Protein AF-A0AAV1EZ42-F1 (afdb_monomer)

Foldseek 3Di:
DDDDPPDPPPPPPDPDDDDPDDDDPDDPLLVLLLVLQLVLLVPDDPVLNVQLLVCQQPCVLPVQFGDDNVQSPPDDSSSVSVSLCVGDPSVSSLVSSLVSCVVSVVNVSSVSSVVSVVVD

Sequence (120 aa):
MFNFIKTETELRLQPEQPDLRGNTAADPRAEMVKGALLEILDEMDDKNFDRFKFYLRDDRLSDEYVIAKSKLKKASRCETVDLMVEVFTLEHVAGVASDILQMIKRNDLAMKLEEKGQSV

Structure (mmCIF, N/CA/C/O backbone):
data_AF-A0AAV1EZ42-F1
#
_entry.id   AF-A0AAV1EZ42-F1
#
loop_
_atom_site.group_PDB
_atom_site.id
_atom_site.type_symbol
_atom_site.label_atom_id
_atom_site.label_alt_id
_atom_site.label_comp_id
_atom_site.label_asym_id
_atom_site.label_entity_id
_atom_site.label_seq_id
_atom_site.pdbx_PDB_ins_code
_atom_site.Cartn_x
_atom_site.Cartn_y
_atom_site.Cartn_z
_atom_site.occupancy
_atom_site.B_iso_or_equiv
_atom_site.auth_seq_id
_atom_site.auth_comp_id
_atom_site.auth_asym_id
_atom_site.auth_atom_id
_atom_site.pdbx_PDB_model_num
ATOM 1 N N . MET A 1 1 ? 31.557 -53.242 17.479 1.00 37.44 1 MET A N 1
ATOM 2 C CA . MET A 1 1 ? 31.388 -51.970 18.214 1.00 37.44 1 MET A CA 1
ATOM 3 C C . MET A 1 1 ? 30.097 -51.333 17.750 1.00 37.44 1 MET A C 1
ATOM 5 O O . MET A 1 1 ? 29.805 -51.385 16.563 1.00 37.44 1 MET A O 1
ATOM 9 N N . PHE A 1 2 ? 29.305 -50.865 18.708 1.00 32.50 2 PHE A N 1
ATOM 10 C CA . PHE A 1 2 ? 27.905 -50.484 18.568 1.00 32.50 2 PHE A CA 1
ATOM 11 C C . PHE A 1 2 ? 27.712 -49.066 18.001 1.00 32.50 2 PHE A C 1
ATOM 13 O O . PHE A 1 2 ? 28.381 -48.139 18.438 1.00 32.50 2 PHE A O 1
ATOM 20 N N . ASN A 1 3 ? 26.739 -48.971 17.086 1.00 29.30 3 ASN A N 1
ATOM 21 C CA . ASN A 1 3 ? 25.714 -47.937 16.882 1.00 29.30 3 ASN A CA 1
ATOM 22 C C . ASN A 1 3 ? 26.092 -46.446 16.827 1.00 29.30 3 ASN A C 1
ATOM 24 O O . ASN A 1 3 ? 26.401 -45.842 17.844 1.00 29.30 3 ASN A O 1
ATOM 28 N N . PHE A 1 4 ? 25.779 -45.811 15.691 1.00 38.53 4 PHE A N 1
ATOM 29 C CA . PHE A 1 4 ? 24.611 -44.918 15.625 1.00 38.53 4 PHE A CA 1
ATOM 30 C C . PHE A 1 4 ? 24.172 -44.767 14.161 1.00 38.53 4 PHE A C 1
ATOM 32 O O . PHE A 1 4 ? 24.736 -43.993 13.390 1.00 38.53 4 PHE A O 1
ATOM 39 N N . ILE A 1 5 ? 23.172 -45.551 13.757 1.00 48.62 5 ILE A N 1
ATOM 40 C CA . ILE A 1 5 ? 22.380 -45.232 12.570 1.00 48.62 5 ILE A CA 1
ATOM 41 C C . ILE A 1 5 ? 21.603 -43.985 12.980 1.00 48.62 5 ILE A C 1
ATOM 43 O O . ILE A 1 5 ? 20.761 -44.064 13.875 1.00 48.62 5 ILE A O 1
ATOM 47 N N . LYS A 1 6 ? 21.939 -42.821 12.419 1.00 48.44 6 LYS A N 1
ATOM 48 C CA . LYS A 1 6 ? 21.099 -41.638 12.607 1.00 48.44 6 LYS A CA 1
ATOM 49 C C .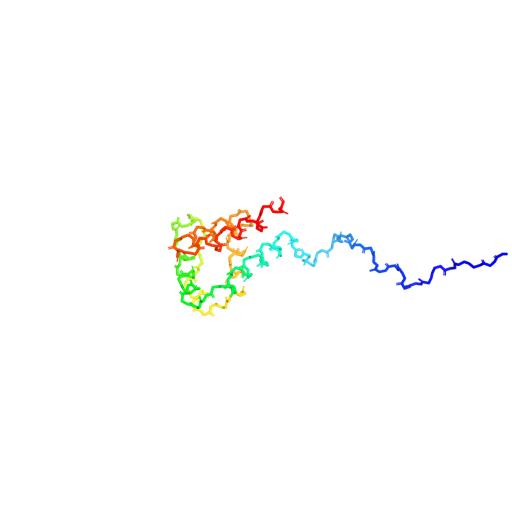 LYS A 1 6 ? 19.703 -41.987 12.098 1.00 48.44 6 LYS A C 1
ATOM 51 O O . LYS A 1 6 ? 19.538 -42.401 10.954 1.00 48.44 6 LYS A O 1
ATOM 56 N N . THR A 1 7 ? 18.725 -41.895 12.986 1.00 45.34 7 THR A N 1
ATOM 57 C CA . THR A 1 7 ? 17.313 -42.133 12.701 1.00 45.34 7 THR A CA 1
ATOM 58 C C . THR A 1 7 ? 16.779 -41.089 11.723 1.00 45.34 7 THR A C 1
ATOM 60 O O . THR A 1 7 ? 17.125 -39.911 11.804 1.00 45.34 7 THR A O 1
ATOM 63 N N . GLU A 1 8 ? 15.895 -41.534 10.834 1.00 52.69 8 GLU A N 1
ATOM 64 C CA . GLU A 1 8 ? 15.293 -40.839 9.681 1.00 52.69 8 GLU A CA 1
ATOM 65 C C . GLU A 1 8 ? 14.418 -39.608 10.023 1.00 52.69 8 GLU A C 1
ATOM 67 O O . GLU A 1 8 ? 13.681 -39.099 9.184 1.00 52.69 8 GLU A O 1
ATOM 72 N N . THR A 1 9 ? 14.510 -39.085 11.248 1.00 48.50 9 THR A N 1
ATOM 73 C CA . THR A 1 9 ? 13.770 -37.902 11.714 1.00 48.50 9 THR A CA 1
ATOM 74 C C . THR A 1 9 ? 14.639 -36.636 11.773 1.00 48.50 9 THR A C 1
ATOM 76 O O . THR A 1 9 ? 14.104 -35.535 11.835 1.00 48.50 9 THR A O 1
ATOM 79 N N . GLU A 1 10 ? 15.971 -36.749 11.692 1.00 51.31 10 GLU A N 1
ATOM 80 C CA . GLU A 1 10 ? 16.897 -35.597 11.747 1.00 51.31 10 GLU A CA 1
ATOM 81 C C . GLU A 1 10 ? 17.256 -34.993 10.373 1.00 51.31 10 GLU A C 1
ATOM 83 O O . GLU A 1 10 ? 18.079 -34.083 10.300 1.00 51.31 10 GLU A O 1
ATOM 88 N N . LEU A 1 11 ? 16.638 -35.440 9.270 1.00 41.25 11 LEU A N 1
ATOM 89 C CA . LEU A 1 11 ? 16.948 -34.933 7.920 1.00 41.25 11 LEU A CA 1
ATOM 90 C C . LEU A 1 11 ? 16.005 -33.828 7.394 1.00 41.25 11 LEU A C 1
ATOM 92 O O . LEU A 1 11 ? 16.090 -33.480 6.222 1.00 41.25 11 LEU A O 1
ATOM 96 N N . ARG A 1 12 ? 15.116 -33.257 8.224 1.00 45.00 12 ARG A N 1
ATOM 97 C CA . ARG A 1 12 ? 14.146 -32.212 7.806 1.00 45.00 12 ARG A CA 1
ATOM 98 C C . ARG A 1 12 ? 14.475 -30.775 8.228 1.00 45.00 12 ARG A C 1
ATOM 100 O O . ARG A 1 12 ? 13.649 -29.892 8.048 1.00 45.00 12 ARG A O 1
ATOM 107 N N . LEU A 1 13 ? 15.667 -30.519 8.759 1.00 40.44 13 LEU A N 1
ATOM 108 C CA . LEU A 1 13 ? 16.127 -29.162 9.098 1.00 40.44 13 LEU A CA 1
ATOM 109 C C . LEU A 1 13 ? 17.370 -28.766 8.288 1.00 40.44 13 LEU A C 1
ATOM 111 O O . LEU A 1 13 ? 18.338 -28.233 8.822 1.00 40.44 13 LEU A O 1
ATOM 115 N N . GLN A 1 14 ? 17.337 -29.031 6.981 1.00 37.53 14 GLN A N 1
ATOM 116 C CA . GLN A 1 14 ? 18.166 -28.304 6.020 1.00 37.53 14 GLN A CA 1
ATOM 117 C C . GLN A 1 14 ? 17.263 -27.313 5.274 1.00 3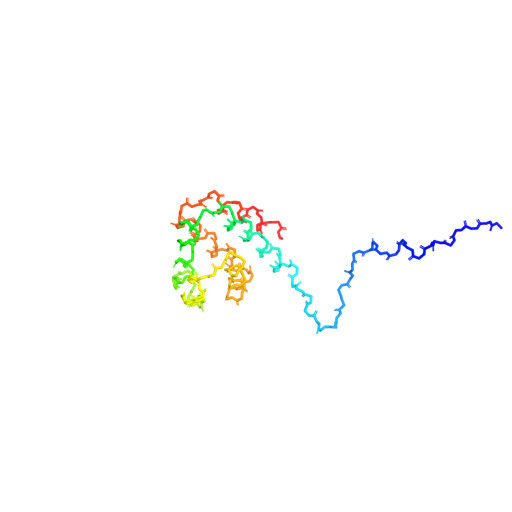7.53 14 GLN A C 1
ATOM 119 O O . GLN A 1 14 ? 16.152 -27.703 4.913 1.00 37.53 14 GLN A O 1
ATOM 124 N N . PRO A 1 15 ? 17.688 -26.053 5.064 1.00 41.38 15 PRO A N 1
ATOM 125 C CA . PRO A 1 15 ? 16.933 -25.110 4.249 1.00 41.38 15 PRO A CA 1
ATOM 126 C C . PRO A 1 15 ? 16.786 -25.699 2.842 1.00 41.38 15 PRO A C 1
ATOM 128 O O . PRO A 1 15 ? 17.781 -26.057 2.210 1.00 41.38 15 PRO A O 1
ATOM 131 N N . GLU A 1 16 ? 15.542 -25.869 2.399 1.00 44.12 16 GLU A N 1
ATOM 132 C CA . GLU A 1 16 ? 15.201 -26.426 1.092 1.00 44.12 16 GLU A CA 1
ATOM 133 C C . GLU A 1 16 ? 15.935 -25.659 -0.016 1.00 44.12 16 GLU A C 1
ATOM 135 O O . GLU A 1 16 ? 15.836 -24.436 -0.127 1.00 44.12 16 GLU A O 1
ATOM 140 N N . GLN A 1 17 ? 16.707 -26.378 -0.832 1.00 43.97 17 GLN A N 1
ATOM 141 C CA . GLN A 1 17 ? 17.234 -25.827 -2.075 1.00 43.97 17 GLN A CA 1
ATOM 142 C C . GLN A 1 17 ? 16.089 -25.794 -3.096 1.00 43.97 17 GLN A C 1
ATOM 144 O O . GLN A 1 17 ? 15.456 -26.835 -3.287 1.00 43.97 17 GLN A O 1
ATOM 149 N N . PRO A 1 18 ? 15.804 -24.650 -3.743 1.00 50.25 18 PRO A N 1
ATOM 150 C CA . PRO A 1 18 ? 14.646 -24.529 -4.619 1.00 50.25 18 PRO A CA 1
ATOM 151 C C . PRO A 1 18 ? 14.785 -25.431 -5.849 1.00 50.25 18 PRO A C 1
ATOM 153 O O . PRO A 1 18 ? 15.816 -25.455 -6.529 1.00 50.25 18 PRO A O 1
ATOM 156 N N . ASP A 1 19 ? 13.724 -26.183 -6.121 1.00 45.50 19 ASP A N 1
ATOM 157 C CA . ASP A 1 19 ? 13.587 -27.135 -7.208 1.00 45.50 19 ASP A CA 1
ATOM 158 C C . ASP A 1 19 ? 13.139 -26.447 -8.512 1.00 45.50 19 ASP A C 1
ATOM 160 O O . ASP A 1 19 ? 12.185 -25.678 -8.585 1.00 45.50 19 ASP A O 1
ATOM 164 N N . LEU A 1 20 ? 13.845 -26.738 -9.607 1.00 48.59 20 LEU A N 1
ATOM 165 C CA . LEU A 1 20 ? 13.618 -26.165 -10.942 1.00 48.59 20 LEU A CA 1
ATOM 166 C C . LEU A 1 20 ? 12.400 -26.787 -11.665 1.00 48.59 20 LEU A C 1
ATOM 168 O O . LEU A 1 20 ? 12.507 -27.192 -12.826 1.00 48.59 20 LEU A O 1
ATOM 172 N N . ARG A 1 21 ? 11.232 -26.902 -11.011 1.00 38.53 21 ARG A N 1
ATOM 173 C CA . ARG A 1 21 ? 10.040 -27.533 -11.616 1.00 38.53 21 ARG A CA 1
ATOM 174 C C . ARG A 1 21 ? 8.702 -26.826 -11.343 1.00 38.53 21 ARG A C 1
ATOM 176 O O . ARG A 1 21 ? 7.754 -27.447 -10.896 1.00 38.53 21 ARG A O 1
ATOM 183 N N . GLY A 1 22 ? 8.566 -25.581 -11.800 1.00 43.31 22 GLY A N 1
ATOM 184 C CA . GLY A 1 22 ? 7.338 -25.133 -12.489 1.00 43.31 22 GLY A CA 1
ATOM 185 C C . GLY A 1 22 ? 6.009 -25.102 -11.714 1.00 43.31 22 GLY A C 1
ATOM 186 O O . GLY A 1 22 ? 4.957 -25.242 -12.334 1.00 43.31 22 GLY A O 1
ATOM 187 N N . ASN A 1 23 ? 6.028 -24.887 -10.403 1.00 42.91 23 ASN A N 1
ATOM 188 C CA . ASN A 1 23 ? 4.852 -24.587 -9.581 1.00 42.91 23 ASN A CA 1
ATOM 189 C C . ASN A 1 23 ? 5.195 -23.477 -8.572 1.00 42.91 23 ASN A C 1
ATOM 191 O O . ASN A 1 23 ? 5.358 -23.724 -7.388 1.00 42.91 23 ASN A O 1
ATOM 195 N N . THR A 1 24 ? 5.340 -22.260 -9.107 1.00 47.56 24 THR A N 1
ATOM 196 C CA . THR A 1 24 ? 5.465 -20.955 -8.430 1.00 47.56 24 THR A CA 1
ATOM 197 C C . THR A 1 24 ? 5.964 -21.012 -6.981 1.00 47.56 24 THR A C 1
ATOM 199 O O . THR A 1 24 ? 5.201 -20.780 -6.045 1.00 47.56 24 THR A O 1
ATOM 202 N N . ALA A 1 25 ? 7.266 -21.249 -6.797 1.00 50.28 25 ALA A N 1
ATOM 203 C CA . ALA A 1 25 ? 7.953 -20.708 -5.632 1.00 50.28 25 ALA A CA 1
ATOM 204 C C . ALA A 1 25 ? 7.795 -19.184 -5.721 1.00 50.28 25 ALA A C 1
ATOM 206 O O . ALA A 1 25 ? 8.327 -18.565 -6.645 1.00 50.28 25 ALA A O 1
ATOM 207 N N . ALA A 1 26 ? 6.963 -18.604 -4.854 1.00 62.56 26 ALA A N 1
ATOM 208 C CA . ALA A 1 26 ? 6.822 -17.159 -4.765 1.00 62.56 26 ALA A CA 1
ATOM 209 C C . ALA A 1 26 ? 8.224 -16.565 -4.602 1.00 62.56 26 ALA A C 1
ATOM 211 O O . ALA A 1 26 ? 8.998 -17.058 -3.780 1.00 62.56 26 ALA A O 1
ATOM 212 N N . ASP A 1 27 ? 8.570 -15.574 -5.428 1.00 70.25 27 ASP A N 1
ATOM 213 C CA . ASP A 1 27 ? 9.845 -14.870 -5.320 1.00 70.25 27 ASP A CA 1
ATOM 214 C C . ASP A 1 27 ? 10.013 -14.425 -3.854 1.00 70.25 27 ASP A C 1
ATOM 216 O O . ASP A 1 27 ? 9.195 -13.631 -3.374 1.00 70.25 27 ASP A O 1
ATOM 220 N N . PRO A 1 28 ? 11.020 -14.934 -3.115 1.00 77.88 28 PRO A N 1
ATOM 221 C CA . PRO A 1 28 ? 11.200 -14.598 -1.705 1.00 77.88 28 PRO A CA 1
ATOM 222 C C . PRO A 1 28 ? 11.300 -13.087 -1.470 1.00 77.88 28 PRO A C 1
ATOM 224 O O . PRO A 1 28 ? 10.890 -12.588 -0.422 1.00 77.88 28 PRO A O 1
ATOM 227 N N . ARG A 1 29 ? 11.791 -12.338 -2.468 1.00 77.69 29 ARG A N 1
ATOM 228 C CA . ARG A 1 29 ? 11.839 -10.877 -2.434 1.00 77.69 29 ARG A CA 1
ATOM 229 C C . ARG A 1 29 ? 10.440 -10.267 -2.509 1.00 77.69 29 ARG A C 1
ATOM 231 O O . ARG A 1 29 ? 10.158 -9.320 -1.780 1.00 77.69 29 ARG A O 1
ATOM 238 N N . ALA A 1 30 ? 9.560 -10.815 -3.347 1.00 81.06 30 ALA A N 1
ATOM 239 C CA . ALA A 1 30 ? 8.178 -10.359 -3.462 1.00 81.06 30 ALA A CA 1
ATOM 240 C C . ALA A 1 30 ? 7.406 -10.556 -2.154 1.00 81.06 30 ALA A C 1
ATOM 242 O O . ALA A 1 30 ? 6.751 -9.624 -1.695 1.00 81.06 30 ALA A O 1
ATOM 243 N N . GLU A 1 31 ? 7.526 -11.723 -1.518 1.00 85.31 31 GLU A N 1
ATOM 244 C CA . GLU A 1 31 ? 6.845 -11.995 -0.244 1.00 85.31 31 GLU A CA 1
ATOM 245 C C . GLU A 1 31 ? 7.348 -11.095 0.890 1.00 85.31 31 GLU A C 1
ATOM 247 O O . GLU A 1 31 ? 6.558 -10.612 1.702 1.00 85.31 31 GLU A O 1
ATOM 252 N N . MET A 1 32 ? 8.644 -10.777 0.911 1.00 86.38 32 MET A N 1
ATOM 253 C CA . MET A 1 32 ? 9.194 -9.835 1.885 1.00 86.38 32 MET A CA 1
ATOM 254 C C . MET A 1 32 ? 8.655 -8.414 1.682 1.00 86.38 32 MET A C 1
ATOM 256 O O . MET A 1 32 ? 8.248 -7.763 2.646 1.00 86.38 32 MET A O 1
ATOM 260 N N . VAL A 1 33 ? 8.595 -7.942 0.431 1.00 87.69 33 VAL A N 1
ATOM 261 C CA . VAL A 1 33 ? 8.022 -6.628 0.111 1.00 87.69 33 VAL A CA 1
ATOM 262 C C . VAL A 1 33 ? 6.532 -6.584 0.455 1.00 87.69 33 VAL A C 1
ATOM 264 O O . VAL A 1 33 ? 6.079 -5.618 1.070 1.00 87.69 33 VAL A O 1
ATOM 267 N N . LYS A 1 34 ? 5.773 -7.640 0.136 1.00 90.88 34 LYS A N 1
ATOM 268 C CA . LYS A 1 34 ? 4.362 -7.755 0.527 1.00 90.88 34 LYS A CA 1
ATOM 269 C C . LYS A 1 34 ? 4.185 -7.682 2.040 1.00 90.88 34 LYS A C 1
ATOM 271 O O . LYS A 1 34 ? 3.338 -6.929 2.512 1.00 90.88 34 LYS A O 1
ATOM 276 N N . GLY A 1 35 ? 4.988 -8.431 2.795 1.00 91.56 35 GLY A N 1
ATOM 277 C CA . GLY A 1 35 ? 4.936 -8.437 4.255 1.00 91.56 35 GLY A CA 1
ATOM 278 C C . GLY A 1 35 ? 5.222 -7.060 4.854 1.00 91.56 35 GLY A C 1
ATOM 279 O O . GLY A 1 35 ? 4.462 -6.591 5.700 1.00 91.56 35 GLY A O 1
ATOM 280 N N . ALA A 1 36 ? 6.265 -6.378 4.369 1.00 92.00 36 ALA A N 1
ATOM 281 C CA . ALA A 1 36 ? 6.605 -5.031 4.819 1.00 92.00 36 ALA A CA 1
ATOM 282 C C . ALA A 1 36 ? 5.483 -4.025 4.521 1.00 92.00 36 ALA A C 1
ATOM 284 O O . ALA A 1 36 ? 5.106 -3.250 5.397 1.00 92.00 36 ALA A O 1
ATOM 285 N N . LEU A 1 37 ? 4.910 -4.062 3.313 1.00 94.56 37 LEU A N 1
ATOM 286 C CA . LEU A 1 37 ? 3.779 -3.206 2.956 1.00 94.56 37 LEU A CA 1
ATOM 287 C C . LEU A 1 37 ? 2.561 -3.501 3.831 1.00 94.56 37 LEU A C 1
ATOM 289 O O . LEU A 1 37 ? 1.951 -2.568 4.343 1.00 94.56 37 LEU A O 1
ATOM 293 N N . LEU A 1 38 ? 2.223 -4.775 4.038 1.00 95.75 38 LEU A N 1
ATOM 294 C CA . LEU A 1 38 ? 1.055 -5.160 4.825 1.00 95.75 38 LEU A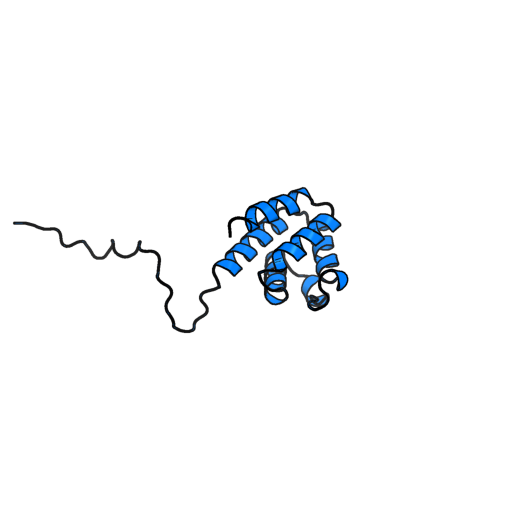 CA 1
ATOM 295 C C . LEU A 1 38 ? 1.153 -4.666 6.272 1.00 95.75 38 LEU A C 1
ATOM 297 O O . LEU A 1 38 ? 0.202 -4.060 6.756 1.00 95.75 38 LEU A O 1
ATOM 301 N N . GLU A 1 39 ? 2.309 -4.834 6.921 1.00 94.69 39 GLU A N 1
ATOM 302 C CA . GLU A 1 39 ? 2.547 -4.324 8.280 1.00 94.69 39 GLU A CA 1
ATOM 303 C C . GLU A 1 39 ? 2.319 -2.806 8.358 1.00 94.69 39 GLU A C 1
ATOM 305 O O . GLU A 1 39 ? 1.662 -2.308 9.272 1.00 94.69 39 GLU A O 1
ATOM 310 N N . ILE A 1 40 ? 2.803 -2.064 7.358 1.00 95.00 40 ILE A N 1
ATOM 311 C CA . ILE A 1 40 ? 2.602 -0.615 7.274 1.00 95.00 40 ILE A CA 1
ATOM 312 C C . ILE A 1 40 ? 1.126 -0.256 7.066 1.00 95.00 40 ILE A C 1
ATOM 314 O O . ILE A 1 40 ? 0.624 0.681 7.693 1.00 95.00 40 ILE A O 1
ATOM 318 N N . LEU A 1 41 ? 0.410 -0.984 6.203 1.00 95.62 41 LEU A N 1
ATOM 319 C CA . LEU A 1 41 ? -1.014 -0.742 5.973 1.00 95.62 41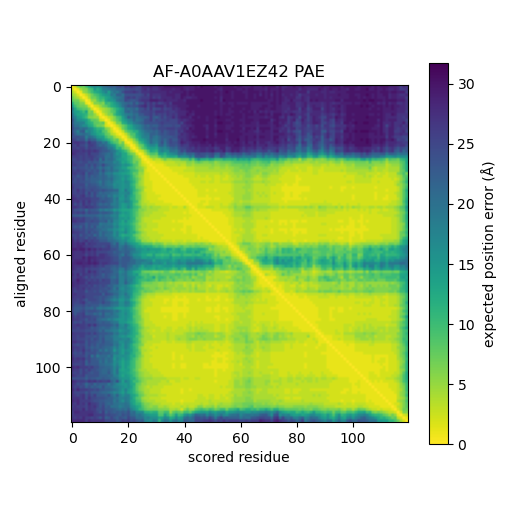 LEU A CA 1
ATOM 320 C C . LEU A 1 41 ? -1.864 -1.070 7.210 1.00 95.62 41 LEU A C 1
ATOM 322 O O . LEU A 1 41 ? -2.855 -0.375 7.455 1.00 95.62 41 LEU A O 1
ATOM 326 N N . ASP A 1 42 ? -1.492 -2.085 7.992 1.00 95.38 42 ASP A N 1
ATOM 327 C CA . ASP A 1 42 ? -2.185 -2.486 9.223 1.00 95.38 42 ASP A CA 1
ATOM 328 C C . ASP A 1 42 ? -2.030 -1.455 10.356 1.00 95.38 42 ASP A C 1
ATOM 330 O O . ASP A 1 42 ? -2.948 -1.274 11.156 1.00 95.38 42 ASP A O 1
ATOM 334 N N . GLU A 1 43 ? -0.927 -0.702 10.389 1.00 94.88 43 GLU A N 1
ATOM 335 C CA . GLU A 1 43 ? -0.708 0.396 11.348 1.00 94.88 43 GLU A CA 1
ATOM 336 C C . GLU A 1 43 ? -1.433 1.704 10.986 1.00 94.88 43 GLU A C 1
ATOM 338 O O . GLU A 1 43 ? -1.459 2.669 11.765 1.00 94.88 43 GLU A O 1
ATOM 343 N N . MET A 1 44 ? -2.040 1.774 9.801 1.00 93.38 44 MET A N 1
ATOM 344 C CA . MET A 1 44 ? -2.869 2.907 9.407 1.00 93.38 44 MET A CA 1
ATOM 345 C C . MET A 1 44 ? -4.319 2.728 9.839 1.00 93.38 44 MET A C 1
ATOM 347 O O . MET A 1 44 ? -4.944 1.700 9.579 1.00 93.38 44 MET A O 1
ATOM 351 N N . ASP A 1 45 ? -4.905 3.790 10.398 1.00 94.56 45 ASP A N 1
ATOM 352 C CA . ASP A 1 45 ? -6.356 3.875 10.551 1.00 94.56 45 ASP A CA 1
ATOM 353 C C . ASP A 1 45 ? -7.072 3.870 9.187 1.00 94.56 45 ASP A C 1
ATOM 355 O O . ASP A 1 45 ? -6.492 4.180 8.140 1.00 94.56 45 ASP A O 1
ATOM 359 N N . ASP A 1 46 ? -8.365 3.546 9.197 1.00 94.38 46 ASP A N 1
ATOM 360 C CA . ASP A 1 46 ? -9.148 3.396 7.966 1.00 94.38 46 ASP A CA 1
ATOM 361 C C . ASP A 1 46 ? -9.247 4.693 7.149 1.00 94.38 46 ASP A C 1
ATOM 363 O O . ASP A 1 46 ? -9.302 4.654 5.921 1.00 94.38 46 ASP A O 1
ATOM 367 N N . LYS A 1 47 ? -9.205 5.863 7.800 1.00 95.00 47 LYS A N 1
ATOM 368 C CA . LYS A 1 47 ? -9.258 7.160 7.110 1.00 95.00 47 LYS A CA 1
ATOM 369 C C . LYS A 1 47 ? -7.975 7.415 6.321 1.00 95.00 47 LYS A C 1
ATOM 371 O O . LYS A 1 47 ? -8.028 7.926 5.200 1.00 95.00 47 LYS A O 1
ATOM 376 N N . ASN A 1 48 ? -6.827 7.100 6.906 1.00 95.88 48 ASN A N 1
ATOM 377 C CA . ASN A 1 48 ? -5.530 7.190 6.255 1.00 95.88 48 ASN A CA 1
ATOM 378 C C . ASN A 1 48 ? -5.395 6.124 5.167 1.00 95.88 48 ASN A C 1
ATOM 380 O O . ASN A 1 48 ? -4.931 6.442 4.075 1.00 95.88 48 ASN A O 1
ATOM 384 N N . PHE A 1 49 ? -5.910 4.918 5.399 1.00 96.06 49 PHE A N 1
ATOM 385 C CA . PHE A 1 49 ? -5.942 3.867 4.387 1.00 96.06 49 PHE A CA 1
ATOM 386 C C . PHE A 1 49 ? -6.827 4.227 3.178 1.00 96.06 49 PHE A C 1
ATOM 388 O O . PHE A 1 49 ? -6.439 4.021 2.027 1.00 96.06 49 PHE A O 1
ATOM 395 N N . ASP A 1 50 ? -7.986 4.852 3.390 1.00 93.94 50 ASP A N 1
ATOM 396 C CA . ASP A 1 50 ? -8.825 5.338 2.289 1.00 93.94 50 ASP A CA 1
ATOM 397 C C . ASP A 1 50 ? -8.142 6.443 1.473 1.00 93.94 50 ASP A C 1
ATOM 399 O O . ASP A 1 50 ? -8.284 6.488 0.247 1.00 93.94 50 ASP A O 1
ATOM 403 N N . ARG A 1 51 ? -7.360 7.312 2.125 1.00 94.12 51 ARG A N 1
ATOM 404 C CA . ARG A 1 51 ? -6.519 8.298 1.430 1.00 94.12 51 ARG A CA 1
ATOM 405 C C . ARG A 1 51 ? -5.387 7.627 0.663 1.00 94.12 51 ARG A C 1
ATOM 407 O O . ARG A 1 51 ? -5.155 7.992 -0.481 1.00 94.12 51 ARG A O 1
ATOM 414 N N . PHE A 1 52 ? -4.740 6.625 1.244 1.00 94.44 52 PHE A N 1
ATOM 415 C CA . PHE A 1 52 ? -3.699 5.850 0.576 1.00 94.44 52 PHE A CA 1
ATOM 416 C C . PHE A 1 52 ? -4.221 5.244 -0.739 1.00 94.44 52 PHE A C 1
ATOM 418 O O . PHE A 1 52 ? -3.685 5.508 -1.813 1.00 94.44 52 PHE A O 1
ATOM 425 N N . LYS A 1 53 ? -5.372 4.558 -0.692 1.00 93.19 53 LYS A N 1
ATOM 426 C CA . LYS A 1 53 ? -6.062 4.039 -1.888 1.00 93.19 53 LYS A CA 1
ATOM 427 C C . LYS A 1 53 ? -6.495 5.136 -2.863 1.00 93.19 53 LYS A C 1
ATOM 429 O O . LYS A 1 53 ? -6.568 4.905 -4.067 1.00 93.19 53 LYS A O 1
ATOM 434 N N . PHE A 1 54 ? -6.832 6.327 -2.370 1.00 91.06 54 PHE A N 1
ATOM 435 C CA . PHE A 1 54 ? -7.146 7.460 -3.238 1.00 91.06 54 PHE A CA 1
ATOM 436 C C . PHE A 1 54 ? -5.931 7.888 -4.064 1.00 91.06 54 PHE A C 1
ATOM 438 O O . PHE A 1 54 ? -6.120 8.205 -5.234 1.00 91.06 54 PHE A O 1
ATOM 445 N N . TYR A 1 55 ? -4.730 7.890 -3.485 1.00 90.25 55 TYR A N 1
ATOM 446 C CA . TYR A 1 55 ? -3.503 8.272 -4.186 1.00 90.25 55 TYR A CA 1
ATOM 447 C C . TYR A 1 55 ? -2.930 7.145 -5.049 1.00 90.25 55 TYR A C 1
ATOM 449 O O . TYR A 1 55 ? -2.393 7.440 -6.100 1.00 90.25 55 TYR A O 1
ATOM 457 N N . LEU A 1 56 ? -3.159 5.867 -4.729 1.00 88.81 56 LEU A N 1
ATOM 458 C CA . LEU A 1 56 ? -2.760 4.736 -5.591 1.00 88.81 56 LEU A CA 1
ATOM 459 C C . LEU A 1 56 ? -3.343 4.754 -7.019 1.00 88.81 56 LEU A C 1
ATOM 461 O O . LEU A 1 56 ? -2.901 4.001 -7.882 1.00 88.81 56 LEU A O 1
ATOM 465 N N . ARG A 1 57 ? -4.375 5.566 -7.265 1.00 81.38 57 ARG A N 1
ATOM 466 C CA . ARG A 1 57 ? -4.968 5.753 -8.599 1.00 81.38 57 ARG A CA 1
ATOM 467 C C . ARG A 1 57 ? -4.453 7.010 -9.315 1.00 81.38 57 ARG A C 1
ATOM 469 O O . ARG A 1 57 ? -4.972 7.332 -10.379 1.00 81.38 57 ARG A O 1
ATOM 476 N N . ASP A 1 58 ? -3.587 7.781 -8.661 1.00 78.62 58 ASP A N 1
ATOM 477 C CA . ASP A 1 58 ? -3.021 9.022 -9.179 1.00 78.62 58 ASP A CA 1
ATOM 478 C C . ASP A 1 58 ? -1.918 8.660 -10.175 1.00 78.62 58 ASP A C 1
ATOM 480 O O . ASP A 1 58 ? -0.900 8.075 -9.810 1.00 78.62 58 ASP A O 1
ATOM 484 N N . ASP A 1 59 ? -2.159 8.977 -11.441 1.00 68.75 59 ASP A N 1
ATOM 485 C CA . ASP A 1 59 ? -1.256 8.702 -12.559 1.00 68.75 59 ASP A CA 1
ATOM 486 C C . ASP A 1 59 ? 0.070 9.464 -12.447 1.00 68.75 59 ASP A C 1
ATOM 488 O O . ASP A 1 59 ? 1.071 9.056 -13.022 1.00 68.75 59 ASP A O 1
ATOM 492 N N . ARG A 1 60 ? 0.130 10.513 -11.622 1.00 69.31 60 ARG A N 1
ATOM 493 C CA . ARG A 1 60 ? 1.361 11.273 -11.366 1.00 69.31 60 ARG A CA 1
ATOM 494 C C . ARG A 1 60 ? 2.392 10.522 -10.523 1.00 69.31 60 ARG A C 1
ATOM 496 O O . ARG A 1 60 ? 3.521 10.988 -10.413 1.00 69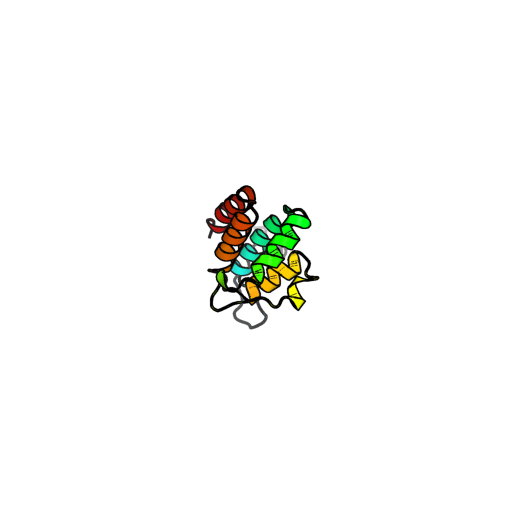.31 60 ARG A O 1
ATOM 503 N N . LEU A 1 61 ? 2.005 9.420 -9.876 1.00 68.75 61 LEU A N 1
ATOM 504 C CA . LEU A 1 61 ? 2.923 8.571 -9.106 1.00 68.75 61 LEU A CA 1
ATOM 505 C C . LEU A 1 61 ? 3.639 7.545 -9.984 1.00 68.75 61 LEU A C 1
ATOM 507 O O . LEU A 1 61 ? 4.661 6.995 -9.581 1.00 68.75 61 LEU A O 1
ATOM 511 N N . SER A 1 62 ? 3.092 7.260 -11.167 1.00 63.28 62 SER A N 1
ATOM 512 C CA . SER A 1 62 ? 3.697 6.362 -12.135 1.00 63.28 62 SER A CA 1
ATOM 513 C C . SER A 1 62 ? 3.068 6.575 -13.507 1.00 63.28 62 SER A C 1
ATOM 515 O O . SER A 1 62 ? 1.907 6.225 -13.717 1.00 63.28 62 SER A O 1
ATOM 517 N N . ASP A 1 63 ? 3.863 7.088 -14.448 1.00 59.53 63 ASP A N 1
ATOM 518 C CA . ASP A 1 63 ? 3.425 7.378 -15.821 1.00 59.53 63 ASP 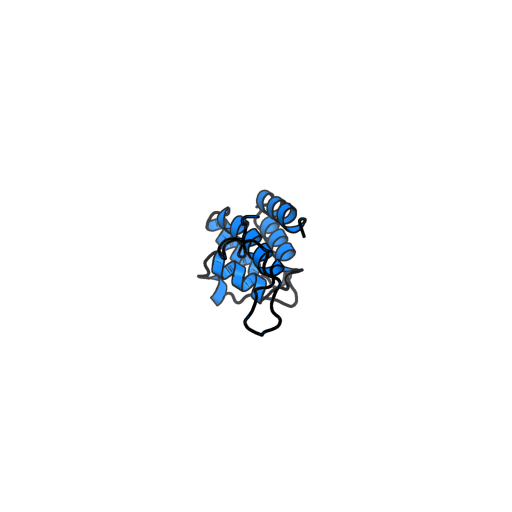A CA 1
ATOM 519 C C . ASP A 1 63 ? 2.918 6.126 -16.577 1.00 59.53 63 ASP A C 1
ATOM 521 O O . ASP A 1 63 ? 2.220 6.248 -17.584 1.00 59.53 63 ASP A O 1
ATOM 525 N N . GLU A 1 64 ? 3.238 4.917 -16.095 1.00 63.28 64 GLU A N 1
ATOM 526 C CA . GLU A 1 64 ? 2.935 3.641 -16.762 1.00 63.28 64 GLU A CA 1
ATOM 527 C C . GLU A 1 64 ? 1.926 2.747 -16.017 1.00 63.28 64 GLU A C 1
ATOM 529 O O . GLU A 1 64 ? 1.331 1.859 -16.634 1.00 63.28 64 GLU A O 1
ATOM 534 N N . TYR A 1 65 ? 1.683 2.963 -14.718 1.00 66.31 65 TYR A N 1
ATOM 535 C CA . TYR A 1 65 ? 1.005 1.969 -13.876 1.00 66.31 65 TYR A CA 1
ATOM 536 C C . TYR A 1 65 ? -0.081 2.594 -12.986 1.00 66.31 65 TYR A C 1
ATOM 538 O O . TYR A 1 65 ? 0.195 3.168 -11.935 1.00 66.31 65 TYR A O 1
ATOM 546 N N . VAL A 1 66 ? -1.352 2.435 -13.384 1.00 72.75 66 VAL A N 1
ATOM 547 C CA . VAL A 1 66 ? -2.521 2.925 -12.628 1.00 72.75 66 VAL A CA 1
ATOM 548 C C . VAL A 1 66 ? -3.404 1.765 -12.178 1.00 72.75 66 VAL A C 1
ATOM 550 O O . VAL A 1 66 ? -3.910 0.986 -12.990 1.00 72.75 66 VAL A O 1
ATOM 553 N N . ILE A 1 67 ? -3.681 1.684 -10.874 1.00 81.00 67 ILE A N 1
ATOM 554 C CA . ILE A 1 67 ? -4.637 0.710 -10.339 1.00 81.00 67 ILE A CA 1
ATOM 555 C C . ILE A 1 67 ? -6.067 1.232 -10.535 1.00 81.00 67 ILE A C 1
ATOM 557 O O . ILE A 1 67 ? -6.439 2.322 -10.094 1.00 81.00 67 ILE A O 1
ATOM 561 N N . ALA A 1 68 ? -6.922 0.422 -11.165 1.00 80.31 68 ALA A N 1
ATOM 562 C CA . ALA A 1 68 ? -8.310 0.794 -11.420 1.00 80.31 68 ALA A CA 1
ATOM 563 C C . ALA A 1 68 ? -9.086 1.106 -10.122 1.00 80.31 68 ALA A C 1
ATOM 565 O O . ALA A 1 68 ? -9.156 0.298 -9.193 1.00 80.31 68 ALA A O 1
ATOM 566 N N . LYS A 1 69 ? -9.784 2.251 -10.099 1.00 78.50 69 LYS A N 1
ATOM 567 C CA . LYS A 1 69 ? -10.590 2.719 -8.952 1.00 78.50 69 LYS A CA 1
ATOM 568 C C . LYS A 1 69 ? -11.607 1.687 -8.448 1.00 78.50 69 LYS A C 1
ATOM 570 O O . LYS A 1 69 ? -11.896 1.642 -7.252 1.00 78.50 69 LYS A O 1
ATOM 575 N N . SER A 1 70 ? -12.184 0.892 -9.349 1.00 82.94 70 SER A N 1
ATOM 576 C CA . SER A 1 70 ? -13.144 -0.162 -9.003 1.00 82.94 70 SER A CA 1
ATOM 577 C C . SER A 1 70 ? -12.519 -1.247 -8.127 1.00 82.94 70 SER A C 1
ATOM 579 O O . SER A 1 70 ? -13.181 -1.690 -7.190 1.00 82.94 70 SER A O 1
ATOM 581 N N . LYS A 1 71 ? -11.255 -1.612 -8.385 1.00 83.62 71 LYS A N 1
ATOM 582 C CA . LYS A 1 71 ? -10.504 -2.592 -7.593 1.00 83.62 71 LYS A CA 1
ATOM 583 C C . LYS A 1 71 ? -10.210 -2.049 -6.190 1.00 83.62 71 LYS A C 1
ATOM 585 O O . LYS A 1 71 ? -10.478 -2.724 -5.207 1.00 83.62 71 LYS A O 1
ATOM 590 N N . LEU A 1 72 ? -9.785 -0.788 -6.078 1.00 87.62 72 LEU A N 1
ATOM 591 C CA . LEU A 1 72 ? -9.399 -0.189 -4.791 1.00 87.62 72 LEU A CA 1
ATOM 592 C C . LEU A 1 72 ? -10.578 0.155 -3.868 1.00 87.62 72 LEU A C 1
ATOM 594 O O . LEU A 1 72 ? -10.429 0.154 -2.651 1.00 87.62 72 LEU A O 1
ATOM 598 N N . LYS A 1 73 ? -11.773 0.454 -4.394 1.00 84.06 73 LYS A N 1
ATOM 599 C CA . LYS A 1 73 ? -12.880 0.972 -3.563 1.00 84.06 73 LYS A CA 1
ATOM 600 C C . LYS A 1 73 ? -13.257 0.050 -2.392 1.00 84.06 73 LYS A C 1
ATOM 602 O O . LYS A 1 73 ? -13.621 0.557 -1.335 1.00 84.06 73 LYS A O 1
ATOM 607 N N . LYS A 1 74 ? -13.205 -1.270 -2.588 1.00 87.06 74 LYS A N 1
ATOM 60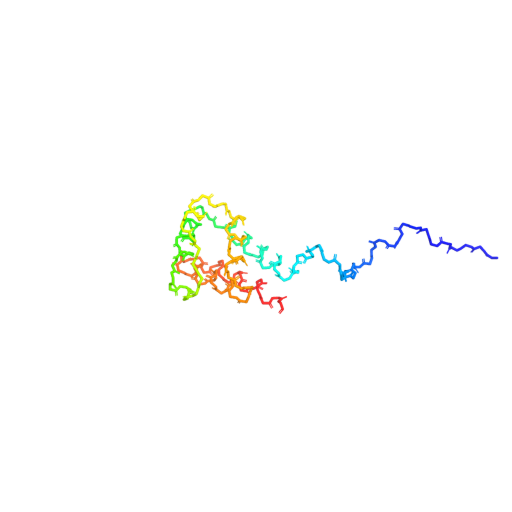8 C CA . LYS A 1 74 ? -13.551 -2.276 -1.568 1.00 87.06 74 LYS A CA 1
ATOM 609 C C . LYS A 1 74 ? -12.371 -3.157 -1.156 1.00 87.06 74 LYS A C 1
ATOM 611 O O . LYS A 1 74 ? -12.582 -4.061 -0.360 1.00 87.06 74 LYS A O 1
ATOM 616 N N . ALA A 1 75 ? -11.177 -2.891 -1.685 1.00 91.50 75 ALA A N 1
ATOM 617 C CA . ALA A 1 75 ? -10.004 -3.683 -1.366 1.00 91.50 75 ALA A CA 1
ATOM 618 C C . ALA A 1 75 ? -9.679 -3.573 0.127 1.00 91.50 75 ALA A C 1
ATOM 620 O O . ALA A 1 75 ? -9.598 -2.473 0.694 1.00 91.50 75 ALA A O 1
ATOM 621 N N . SER A 1 76 ? -9.490 -4.733 0.740 1.00 95.00 76 SER A N 1
ATOM 622 C CA . SER A 1 76 ? -8.820 -4.901 2.021 1.00 95.00 76 SER A CA 1
ATOM 623 C C . SER A 1 76 ? -7.347 -4.491 1.922 1.00 95.00 76 SER A C 1
ATOM 625 O O . SER A 1 76 ? -6.822 -4.210 0.839 1.00 95.00 76 SER A O 1
ATOM 627 N N . ARG A 1 77 ? -6.662 -4.443 3.068 1.00 95.94 77 ARG A N 1
ATOM 628 C CA . ARG A 1 77 ? -5.224 -4.150 3.136 1.00 95.94 77 ARG A CA 1
ATOM 629 C C . ARG A 1 77 ? -4.418 -5.193 2.356 1.00 95.94 77 ARG A C 1
ATOM 631 O O . ARG A 1 77 ? -3.664 -4.805 1.471 1.00 95.94 77 ARG A O 1
ATOM 638 N N . CYS A 1 78 ? -4.685 -6.485 2.566 1.00 94.25 78 CYS A N 1
ATOM 639 C CA . CYS A 1 78 ? -4.051 -7.574 1.813 1.00 94.25 78 CYS A CA 1
ATOM 640 C C . CYS A 1 78 ? -4.303 -7.467 0.303 1.00 94.25 78 CYS A C 1
ATOM 642 O O . CYS A 1 78 ? -3.353 -7.455 -0.471 1.00 94.25 78 CYS A O 1
ATOM 644 N N . GLU A 1 79 ? -5.562 -7.292 -0.118 1.00 93.62 79 GLU A N 1
ATOM 645 C CA . GLU A 1 79 ? -5.887 -7.137 -1.546 1.00 93.62 79 GLU A CA 1
ATOM 646 C C . GLU A 1 79 ? -5.204 -5.906 -2.154 1.00 93.62 79 GLU A C 1
ATOM 648 O O . GLU A 1 79 ? -4.808 -5.925 -3.313 1.00 93.62 79 GLU A O 1
ATOM 653 N N . THR A 1 80 ? -5.040 -4.828 -1.384 1.00 94.50 80 THR A N 1
ATOM 654 C CA . THR A 1 80 ? -4.323 -3.634 -1.849 1.00 94.50 80 THR A CA 1
ATOM 655 C C . THR A 1 80 ? -2.837 -3.924 -2.053 1.00 94.50 80 THR A C 1
ATOM 657 O O . THR A 1 80 ? -2.296 -3.518 -3.076 1.00 94.50 80 THR A O 1
ATOM 660 N N . VAL A 1 81 ? -2.191 -4.659 -1.140 1.00 93.50 81 VAL A N 1
ATOM 661 C CA . VAL A 1 81 ? -0.788 -5.085 -1.292 1.00 93.50 81 VAL A CA 1
ATOM 662 C C . VAL A 1 81 ? -0.610 -5.974 -2.520 1.00 93.50 81 VAL A C 1
ATOM 664 O O . VAL A 1 81 ? 0.300 -5.735 -3.312 1.00 93.50 81 VAL A O 1
ATOM 667 N N . ASP A 1 82 ? -1.495 -6.953 -2.714 1.00 90.88 82 ASP A N 1
ATOM 668 C CA . ASP A 1 82 ? -1.446 -7.832 -3.885 1.00 90.88 82 ASP A CA 1
ATOM 669 C C . ASP A 1 82 ? -1.583 -7.035 -5.187 1.00 90.88 82 ASP A C 1
ATOM 671 O O . ASP A 1 82 ? -0.785 -7.213 -6.104 1.00 90.88 82 ASP A O 1
ATOM 675 N N . LEU A 1 83 ? -2.522 -6.084 -5.241 1.00 91.50 83 LEU A N 1
ATOM 676 C CA . LEU A 1 83 ? -2.684 -5.199 -6.397 1.00 91.50 83 LEU A CA 1
ATOM 677 C C . LEU A 1 83 ? -1.455 -4.318 -6.643 1.00 91.50 83 LEU A C 1
ATOM 679 O O . LEU A 1 83 ? -1.119 -4.051 -7.794 1.00 91.50 83 LEU A O 1
ATOM 683 N N . MET A 1 84 ? -0.793 -3.850 -5.584 1.00 91.12 84 MET A N 1
ATOM 684 C CA . MET A 1 84 ? 0.408 -3.028 -5.708 1.00 91.12 84 MET A CA 1
ATOM 685 C C . MET A 1 84 ? 1.570 -3.813 -6.311 1.00 91.12 84 MET A C 1
ATOM 687 O O . MET A 1 84 ? 2.214 -3.303 -7.220 1.00 91.12 84 MET A O 1
ATOM 691 N N . VAL A 1 85 ? 1.827 -5.044 -5.867 1.00 88.50 85 VAL A N 1
ATOM 692 C CA . VAL A 1 85 ? 2.920 -5.848 -6.442 1.00 88.50 85 VAL A CA 1
ATOM 693 C C . VAL A 1 85 ? 2.568 -6.481 -7.795 1.00 88.50 85 VAL A C 1
ATOM 695 O O . VAL A 1 85 ? 3.463 -6.893 -8.523 1.00 88.50 85 VAL A O 1
ATOM 698 N N . GLU A 1 86 ? 1.276 -6.582 -8.131 1.00 86.81 86 GLU A N 1
ATOM 699 C CA . GLU A 1 86 ? 0.807 -6.999 -9.461 1.00 86.81 86 GLU A CA 1
ATOM 700 C C . GLU A 1 86 ? 1.048 -5.893 -10.497 1.00 86.81 86 GLU A C 1
ATOM 702 O O . GLU A 1 86 ? 1.416 -6.174 -11.636 1.00 86.81 86 GLU A O 1
ATOM 707 N N . VAL A 1 87 ? 0.816 -4.636 -10.108 1.00 86.25 87 VAL A N 1
ATOM 708 C CA . VAL A 1 87 ? 0.839 -3.483 -11.017 1.00 86.25 87 VAL A CA 1
ATOM 709 C C . VAL A 1 87 ? 2.205 -2.805 -11.056 1.00 86.25 87 VAL A C 1
ATOM 711 O O . VAL A 1 87 ? 2.659 -2.427 -12.131 1.00 86.25 87 VAL A O 1
ATOM 714 N N . PHE A 1 88 ? 2.874 -2.665 -9.914 1.00 85.12 88 PHE A N 1
ATOM 715 C CA . PHE A 1 88 ? 4.200 -2.066 -9.826 1.00 85.12 88 PHE A CA 1
ATOM 716 C C . PHE A 1 88 ? 5.265 -3.154 -9.727 1.00 85.12 88 PHE A C 1
ATOM 718 O O . PHE A 1 88 ? 5.126 -4.128 -8.991 1.00 85.12 88 PHE A O 1
ATOM 725 N N . THR A 1 89 ? 6.389 -2.953 -10.410 1.00 84.44 89 THR A N 1
ATOM 726 C CA . THR A 1 89 ? 7.561 -3.821 -10.233 1.00 84.44 89 THR A CA 1
ATOM 727 C C . THR A 1 89 ? 8.047 -3.778 -8.780 1.00 84.44 89 THR A C 1
ATOM 729 O O . THR A 1 89 ? 7.961 -2.726 -8.138 1.00 84.44 89 THR A O 1
ATOM 732 N N . LEU A 1 90 ? 8.661 -4.863 -8.299 1.00 82.06 90 LEU A N 1
ATOM 733 C CA . LEU A 1 90 ? 9.204 -4.954 -6.934 1.00 82.06 90 LEU A CA 1
ATOM 734 C C . LEU A 1 90 ? 10.177 -3.821 -6.571 1.00 82.06 90 LEU A C 1
ATOM 736 O O . LEU A 1 90 ? 10.265 -3.442 -5.409 1.00 82.06 90 LEU A O 1
ATOM 740 N N . GLU A 1 91 ? 10.890 -3.270 -7.552 1.00 82.44 91 GLU A N 1
ATOM 741 C CA . GLU A 1 91 ? 11.850 -2.178 -7.342 1.00 82.44 91 GLU A CA 1
ATOM 742 C C . GLU A 1 91 ? 11.170 -0.824 -7.103 1.00 82.44 91 GLU A C 1
ATOM 744 O O . GLU A 1 91 ? 11.700 0.015 -6.381 1.00 82.44 91 GLU A O 1
ATOM 749 N N . HIS A 1 92 ? 9.975 -0.625 -7.661 1.00 85.12 92 HIS A N 1
ATOM 750 C CA . HIS A 1 92 ? 9.248 0.644 -7.592 1.00 85.12 92 HIS A CA 1
ATOM 751 C C . HIS A 1 92 ? 8.163 0.656 -6.513 1.00 85.12 92 HIS A C 1
ATOM 753 O O . HIS A 1 92 ? 7.846 1.716 -5.977 1.00 85.12 92 HIS A O 1
ATOM 759 N N . VAL A 1 93 ? 7.594 -0.503 -6.167 1.00 89.06 93 VAL A N 1
ATOM 760 C CA . VAL A 1 93 ? 6.415 -0.584 -5.290 1.00 89.06 93 VAL A CA 1
ATOM 761 C C . VAL A 1 93 ? 6.650 0.023 -3.899 1.00 89.06 93 VAL A C 1
ATOM 763 O O . VAL A 1 93 ? 5.764 0.687 -3.363 1.00 89.06 93 VAL A O 1
ATOM 766 N N . ALA A 1 94 ? 7.852 -0.138 -3.335 1.00 89.69 94 ALA A N 1
ATOM 767 C CA . ALA A 1 94 ? 8.216 0.460 -2.051 1.00 89.69 94 ALA A CA 1
ATOM 768 C C . ALA A 1 94 ? 8.358 1.990 -2.140 1.00 89.69 94 ALA A C 1
ATOM 770 O O . ALA A 1 94 ? 7.920 2.696 -1.233 1.00 89.69 94 ALA A O 1
ATOM 771 N N . GLY A 1 95 ? 8.906 2.503 -3.248 1.00 89.56 95 GLY A N 1
ATOM 772 C CA . GLY A 1 95 ? 9.013 3.942 -3.508 1.00 89.56 95 GLY A CA 1
ATOM 773 C C . GLY A 1 95 ? 7.639 4.595 -3.642 1.00 89.56 95 GLY A C 1
ATOM 774 O O . GLY A 1 95 ? 7.338 5.540 -2.920 1.00 89.56 95 GLY A O 1
ATOM 775 N N . VAL A 1 96 ? 6.757 4.004 -4.459 1.00 90.19 96 VAL A N 1
ATOM 776 C CA . VAL A 1 96 ? 5.365 4.464 -4.616 1.00 90.19 96 VAL A CA 1
ATOM 777 C C . VAL A 1 96 ? 4.638 4.484 -3.270 1.00 90.19 96 VAL A C 1
ATOM 779 O O . VAL A 1 96 ? 3.945 5.447 -2.945 1.00 90.19 96 VAL A O 1
ATOM 782 N N . ALA A 1 97 ? 4.801 3.438 -2.456 1.00 92.56 97 ALA A N 1
ATOM 783 C CA . ALA A 1 97 ? 4.218 3.397 -1.121 1.00 92.56 97 ALA A CA 1
ATOM 784 C C . ALA A 1 97 ? 4.769 4.510 -0.211 1.00 92.56 97 ALA A C 1
ATOM 786 O O . ALA A 1 97 ? 3.975 5.186 0.446 1.00 92.56 97 ALA A O 1
ATOM 787 N N . SER A 1 98 ? 6.091 4.732 -0.194 1.00 92.88 98 SER A N 1
ATOM 788 C CA . SER A 1 98 ? 6.723 5.803 0.593 1.00 92.88 98 SER A CA 1
ATOM 789 C C . SER A 1 98 ? 6.197 7.185 0.190 1.00 92.88 98 SER A C 1
ATOM 791 O O . SER A 1 98 ? 5.754 7.950 1.052 1.00 92.88 98 SER A O 1
ATOM 793 N N . ASP A 1 99 ? 6.121 7.475 -1.110 1.00 91.56 99 ASP A N 1
ATOM 794 C CA . ASP A 1 99 ? 5.622 8.755 -1.623 1.00 91.56 99 ASP A CA 1
ATOM 795 C C . ASP A 1 99 ? 4.176 9.019 -1.188 1.00 91.56 99 ASP A C 1
ATOM 797 O O . ASP A 1 99 ? 3.841 10.105 -0.700 1.00 91.56 99 ASP A O 1
ATOM 801 N N . ILE A 1 100 ? 3.305 8.010 -1.285 1.00 93.62 100 ILE A N 1
ATOM 802 C CA . ILE A 1 100 ? 1.911 8.138 -0.848 1.00 93.62 100 ILE A CA 1
ATOM 803 C C . ILE A 1 100 ? 1.828 8.374 0.663 1.00 93.62 100 ILE A C 1
ATOM 805 O O . ILE A 1 100 ? 1.043 9.219 1.107 1.00 93.62 100 ILE A O 1
ATOM 809 N N . LEU A 1 101 ? 2.624 7.655 1.461 1.00 95.00 101 LEU A N 1
ATOM 810 C CA . LEU A 1 101 ? 2.673 7.830 2.917 1.00 95.00 101 LEU A CA 1
ATOM 811 C C . LEU A 1 101 ? 3.067 9.266 3.285 1.00 95.00 101 LEU A C 1
ATOM 813 O O . LEU A 1 101 ? 2.436 9.871 4.159 1.00 95.00 101 LEU A O 1
ATOM 817 N N . GLN A 1 102 ? 4.022 9.855 2.562 1.00 93.44 102 GLN A N 1
ATOM 818 C CA . GLN A 1 102 ? 4.396 11.260 2.725 1.00 93.44 102 GLN A CA 1
ATOM 819 C C . GLN A 1 102 ? 3.256 12.213 2.332 1.00 93.44 102 GLN A C 1
ATOM 821 O O . GLN A 1 102 ? 2.942 13.149 3.077 1.00 93.44 102 GLN A O 1
ATOM 826 N N . MET A 1 103 ? 2.552 11.951 1.224 1.00 92.56 103 MET A N 1
ATOM 827 C CA . MET A 1 103 ? 1.399 12.758 0.793 1.00 92.56 103 MET A CA 1
ATOM 828 C C . MET A 1 103 ? 0.261 12.777 1.824 1.00 92.56 103 MET A C 1
ATOM 830 O O . MET A 1 103 ? -0.375 13.815 2.033 1.00 92.56 103 MET A O 1
ATOM 834 N N . ILE A 1 104 ? 0.013 11.656 2.510 1.00 94.44 104 ILE A N 1
ATOM 835 C CA . ILE A 1 104 ? -1.002 11.571 3.573 1.00 94.44 104 ILE A CA 1
ATOM 836 C C . ILE A 1 104 ? -0.482 11.998 4.954 1.00 94.44 104 ILE A C 1
ATOM 838 O O . ILE A 1 104 ? -1.244 11.957 5.922 1.00 94.44 104 ILE A O 1
ATOM 842 N N . LYS A 1 105 ? 0.770 12.473 5.038 1.00 93.88 105 LYS A N 1
ATOM 843 C CA . LYS A 1 105 ? 1.457 12.924 6.260 1.00 93.88 105 LYS A CA 1
ATOM 844 C C . LYS A 1 105 ? 1.708 11.819 7.296 1.00 93.88 105 LYS A C 1
ATOM 846 O O . LYS A 1 105 ? 1.772 12.111 8.489 1.00 93.88 105 LYS A O 1
ATOM 851 N N . ARG A 1 106 ? 1.872 10.569 6.855 1.00 95.25 106 ARG A N 1
ATOM 852 C CA . ARG A 1 106 ? 2.340 9.435 7.671 1.00 95.25 106 ARG A CA 1
ATOM 853 C C . ARG A 1 106 ? 3.836 9.192 7.452 1.00 95.25 106 ARG A C 1
ATOM 855 O O . ARG A 1 106 ? 4.262 8.105 7.073 1.00 95.25 106 ARG A O 1
ATOM 862 N N . ASN A 1 107 ? 4.637 10.234 7.677 1.00 94.19 107 ASN A N 1
ATOM 863 C CA . ASN A 1 107 ? 6.097 10.182 7.514 1.00 94.19 107 ASN A CA 1
ATOM 864 C C . ASN A 1 107 ? 6.756 9.181 8.478 1.00 94.19 107 ASN A C 1
ATOM 866 O O . ASN A 1 107 ? 7.818 8.648 8.177 1.00 94.19 107 ASN A O 1
ATOM 870 N N . ASP A 1 108 ? 6.113 8.925 9.620 1.00 94.69 108 ASP A N 1
ATOM 871 C CA . ASP A 1 108 ? 6.485 7.879 10.573 1.00 94.69 108 ASP A CA 1
ATOM 872 C C . ASP A 1 108 ? 6.494 6.494 9.912 1.00 94.69 108 ASP A C 1
ATOM 874 O O . ASP A 1 108 ? 7.454 5.739 10.047 1.00 94.69 108 ASP A O 1
ATOM 878 N N . LEU A 1 109 ? 5.457 6.192 9.132 1.00 94.69 109 LEU A N 1
ATOM 879 C CA . LEU A 1 109 ? 5.335 4.925 8.419 1.00 94.69 109 LEU A CA 1
ATOM 880 C C . LEU A 1 109 ? 6.216 4.862 7.171 1.00 94.69 109 LEU A C 1
ATOM 882 O O . LEU A 1 109 ? 6.718 3.791 6.847 1.00 94.69 109 LEU A O 1
ATOM 886 N N . ALA A 1 110 ? 6.428 5.991 6.489 1.00 93.31 110 ALA A N 1
ATOM 887 C CA . ALA A 1 110 ? 7.354 6.060 5.357 1.00 93.31 110 ALA A CA 1
ATOM 888 C C . ALA A 1 110 ? 8.782 5.685 5.790 1.00 93.31 110 ALA A C 1
ATOM 890 O O . ALA A 1 110 ? 9.406 4.817 5.186 1.00 93.31 110 ALA A O 1
ATOM 891 N N . MET A 1 111 ? 9.252 6.254 6.905 1.00 91.25 111 MET A N 1
ATOM 892 C CA . MET A 1 111 ? 10.561 5.932 7.482 1.00 91.25 111 MET A CA 1
ATOM 893 C C . MET A 1 111 ? 10.659 4.455 7.877 1.00 91.25 111 MET A C 1
ATOM 895 O O . MET A 1 111 ? 11.623 3.779 7.528 1.00 91.25 111 MET A O 1
ATOM 899 N N . LYS A 1 112 ? 9.621 3.922 8.533 1.00 92.44 112 LYS A N 1
ATOM 900 C CA . LYS A 1 112 ? 9.561 2.504 8.907 1.00 92.44 112 LYS A CA 1
ATOM 901 C C . LYS A 1 112 ? 9.591 1.571 7.687 1.00 92.44 112 LYS A C 1
ATOM 903 O O . LYS A 1 112 ? 10.178 0.490 7.751 1.00 92.44 112 LYS A O 1
ATOM 908 N N . LEU A 1 113 ? 8.960 1.966 6.580 1.00 90.44 113 LEU A N 1
ATOM 909 C CA . LEU A 1 113 ? 8.992 1.212 5.328 1.00 90.44 113 LEU A CA 1
ATOM 910 C C . LEU A 1 113 ? 10.397 1.211 4.709 1.00 90.44 113 LEU A C 1
ATOM 912 O O . LEU A 1 113 ? 10.855 0.164 4.259 1.00 90.44 113 LEU A O 1
ATOM 916 N N . GLU A 1 114 ? 11.092 2.350 4.718 1.00 85.44 114 GLU A N 1
ATOM 917 C CA . GLU A 1 114 ? 12.469 2.469 4.219 1.00 85.44 114 GLU A CA 1
ATOM 918 C C . GLU A 1 114 ? 13.450 1.614 5.028 1.00 85.44 114 GLU A C 1
ATOM 920 O O . GLU A 1 114 ? 14.245 0.881 4.441 1.00 85.44 114 GLU A O 1
ATOM 925 N N . GLU A 1 115 ? 13.342 1.622 6.359 1.00 84.94 115 GL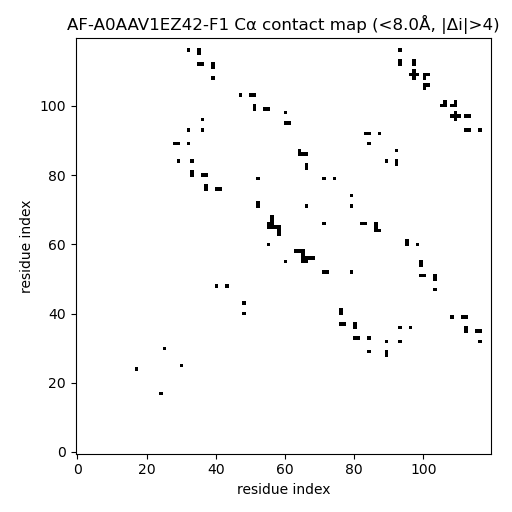U A N 1
ATOM 926 C CA . GLU A 1 115 ? 14.154 0.773 7.243 1.00 84.94 115 GLU A CA 1
ATOM 927 C C . GLU A 1 115 ? 13.978 -0.720 6.926 1.00 84.94 115 GLU A C 1
ATOM 929 O O . GLU A 1 115 ? 14.942 -1.488 6.931 1.00 84.94 115 GLU A O 1
ATOM 934 N N . LYS A 1 116 ? 12.750 -1.140 6.604 1.00 78.62 116 LYS A N 1
ATOM 935 C CA . LYS A 1 116 ? 12.442 -2.526 6.219 1.00 78.62 116 LYS A CA 1
ATOM 936 C C . LYS A 1 116 ? 12.861 -2.850 4.784 1.00 78.62 116 LYS A C 1
ATOM 938 O O . LYS A 1 116 ? 13.222 -3.991 4.508 1.00 78.62 116 LYS A O 1
ATOM 943 N N . GLY A 1 117 ? 12.834 -1.868 3.884 1.00 62.66 117 GLY A N 1
ATOM 944 C CA . GLY A 1 117 ? 13.242 -2.013 2.485 1.00 62.66 117 GLY A CA 1
ATOM 945 C C . GLY A 1 117 ? 14.761 -2.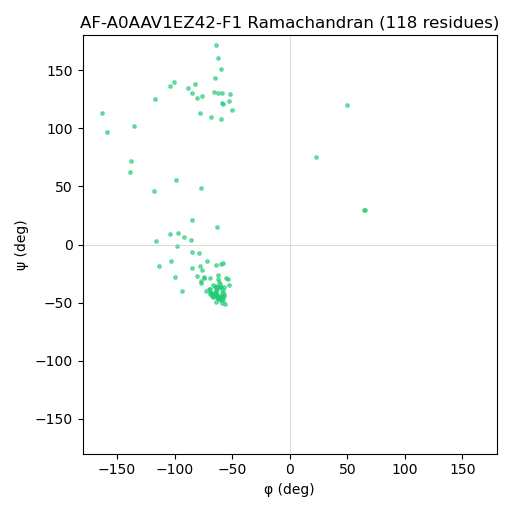047 2.267 1.00 62.66 117 GLY A C 1
ATOM 946 O O . GLY A 1 117 ? 15.207 -2.581 1.257 1.00 62.66 117 GLY A O 1
ATOM 947 N N . GLN A 1 118 ? 15.556 -1.516 3.204 1.00 48.34 118 GLN A N 1
ATOM 948 C CA . GLN A 1 118 ? 17.027 -1.450 3.135 1.00 48.34 118 GLN A CA 1
ATOM 949 C C . GLN A 1 118 ? 17.752 -2.717 3.622 1.00 48.34 118 GLN A C 1
ATOM 951 O O . GLN A 1 118 ? 18.968 -2.810 3.486 1.00 48.34 118 GLN A O 1
ATOM 956 N N . SER A 1 119 ? 17.040 -3.704 4.176 1.00 44.50 119 SER A N 1
ATOM 957 C CA . SER A 1 119 ? 17.621 -5.005 4.560 1.00 44.50 119 SER A CA 1
ATOM 958 C C . SER A 1 119 ? 17.685 -6.015 3.395 1.00 44.50 119 SER A C 1
ATOM 960 O O . SER A 1 119 ? 17.743 -7.222 3.627 1.00 44.50 119 SER A O 1
ATOM 962 N N . VAL A 1 120 ? 17.644 -5.520 2.150 1.00 40.97 120 VAL A N 1
ATOM 963 C CA . VAL A 1 120 ? 17.693 -6.285 0.888 1.00 40.97 120 VAL A CA 1
ATOM 964 C C . VAL A 1 120 ? 19.104 -6.278 0.315 1.00 40.97 120 VAL A C 1
ATOM 966 O O . VAL A 1 120 ? 19.683 -5.174 0.208 1.00 40.97 120 VAL A O 1
#

Organism: Xyrichtys novacula (NCBI:txid13765)

InterPro domains:
  IPR004020 DAPIN domain [PF02758] (37-110)
  IPR004020 DAPIN domain [PS50824] (29-119)
  IPR004020 DAPIN domain [SM01289] (33-115)
  IPR011029 Death-like domain superfamily [G3DSA:1.10.533.10] (21-119)
  IPR011029 Death-like domain superfamily [SSF47986] (31-116)

Mean predicted aligned error: 11.37 Å

Radius of gyration: 19.85 Å; Cα contacts (8 Å, |Δi|>4): 81; chains: 1; bounding box: 45×65×35 Å

pLDDT: mean 76.98, std 20.18, range [29.3, 96.06]

Solvent-accessible surface area (backbone atoms only — not comparable to full-atom values): 7513 Å² total; per-residue (Å²): 136,86,84,80,81,81,63,93,76,76,76,78,83,61,86,82,76,87,75,98,69,94,73,80,77,71,56,69,66,56,55,51,52,43,51,53,51,40,57,53,52,71,76,42,55,70,71,57,45,54,49,45,53,58,50,57,47,41,51,91,75,33,95,86,50,67,54,57,66,79,63,50,76,77,46,49,62,65,56,46,43,54,50,41,61,71,62,30,55,82,86,47,38,62,55,52,51,31,54,43,27,47,75,75,68,38,52,73,54,25,52,54,47,50,64,64,62,65,80,111

Nearest PDB structures (foldseek):
  3qf2-assembly1_A  TM=9.193E-01  e=1.267E-03  Homo sapiens
  8ert-assembly1_U  TM=9.206E-01  e=1.410E-03  Homo sapiens
  8ert-assembly1_E  TM=9.216E-01  e=1.656E-03  Homo sapiens
  3qf2-assembly2_B  TM=9.237E-01  e=2.543E-03  Homo sapiens
  5h7n-assembly2_B  TM=8.816E-01  e=1.203E-02  Homo sapiens

Secondary structure (DSSP, 8-state):
-------TTTTS-SPPPPPSSSS----HHHHHHHHHHHHHHHTS-HHHHHHHHHHTT-GGG-SS----HHHHTT--HHHHHHHHHHHS-HHHHHHHHHHHHHHTT-HHHHHHHHHHHTT-